Protein AF-A0A9D6FXL0-F1 (afdb_monomer)

Solvent-accessible surface area (backbone atoms only — not comparable to full-atom values): 5647 Å² total; per-residue (Å²): 111,67,64,55,40,62,74,69,43,45,59,60,53,52,52,51,51,50,55,53,49,51,53,50,44,53,76,75,44,50,91,71,71,66,87,78,77,58,49,88,82,39,45,71,62,43,48,65,19,49,52,40,21,50,59,16,49,53,53,53,51,52,52,49,50,49,46,72,76,36,48,68,60,50,49,61,64,37,69,45,67,70,52,38,52,51,51,53,51,52,52,49,53,34,50,50,38,24,60,69,22,108

pLDDT: mean 96.27, std 1.69, range [86.38, 98.5]

Secondary structure (DSSP, 8-state):
-HHIIIIIIHHHHHHHHHHHHHHHHHHH-GGG-S----TTT-HHHHHHHHHHHHHHHHHHHHHHHHHHH-HHHHHHHTTSHHHHHHHHHHHHHHHHHHHHT-

Sequence (102 aa):
MLESFLFGVLPYVAIVLMIVGLIWRYATNQFSYSSVSSQFLENRQLFLGSAPWHYGIITVLLGHLVGVLFPEGVKAFNGVPVRLYILEGTALALSIMLLWGL

Foldseek 3Di:
DVVCCVPVPVVVVVVVCVVVVVVVCCVPPVVPPDPPDPCVVPVVLLCQQVVLQVQLVVVLVVVVVCCVVPVVVVCVQCVDVVSVVVVVVVNVVSVVSNVSSD

Radius of gyration: 18.58 Å; Cα contacts (8 Å, |Δi|>4): 52; chains: 1; bounding box: 35×47×44 Å

Structure (mmCIF, N/CA/C/O backbone):
data_AF-A0A9D6FXL0-F1
#
_entry.id   AF-A0A9D6FXL0-F1
#
loop_
_atom_site.group_PDB
_atom_site.id
_atom_site.type_symbol
_atom_site.label_atom_id
_atom_site.label_alt_id
_atom_site.label_comp_id
_atom_site.label_asym_id
_atom_site.label_entity_id
_atom_site.label_seq_id
_atom_site.pdbx_PDB_ins_code
_atom_site.Cartn_x
_atom_site.Cartn_y
_atom_site.Cartn_z
_atom_site.occupancy
_atom_site.B_iso_or_equiv
_atom_site.auth_seq_id
_atom_site.auth_comp_id
_atom_site.auth_asym_id
_atom_site.auth_atom_id
_atom_site.pdbx_PDB_model_num
ATOM 1 N N . MET A 1 1 ? 10.766 -29.041 -1.083 1.00 86.38 1 MET A N 1
ATOM 2 C CA . MET A 1 1 ? 9.571 -28.936 -0.206 1.00 86.38 1 MET A CA 1
ATOM 3 C C . MET A 1 1 ? 9.262 -27.492 0.179 1.00 86.38 1 MET A C 1
ATOM 5 O O . MET A 1 1 ? 8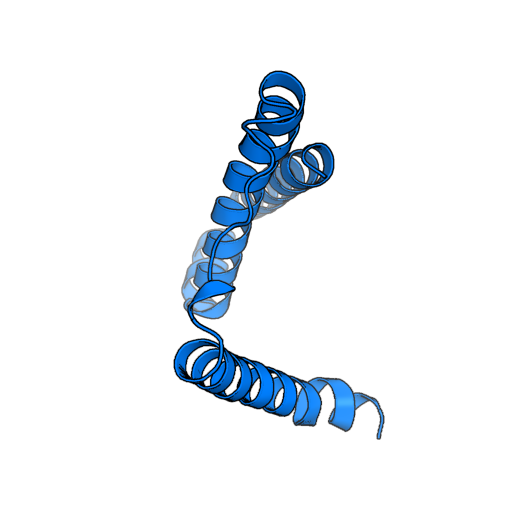.114 -27.099 0.039 1.00 86.38 1 MET A O 1
ATOM 9 N N . LEU A 1 2 ? 10.251 -26.696 0.612 1.00 96.69 2 LEU A N 1
ATOM 10 C CA . LEU A 1 2 ? 10.033 -25.294 1.001 1.00 96.69 2 LEU A CA 1
ATOM 11 C C . LEU A 1 2 ? 9.470 -24.418 -0.133 1.00 96.69 2 LEU A C 1
ATOM 13 O O . LEU A 1 2 ? 8.512 -23.692 0.089 1.00 96.69 2 LEU A O 1
ATOM 17 N N . GLU A 1 3 ? 10.002 -24.521 -1.352 1.00 97.56 3 GLU A N 1
ATOM 18 C CA . GLU A 1 3 ? 9.521 -23.731 -2.501 1.00 97.56 3 GLU A CA 1
ATOM 19 C C . GLU A 1 3 ? 8.052 -24.009 -2.831 1.00 97.56 3 GLU A C 1
ATOM 21 O O . GLU A 1 3 ? 7.246 -23.088 -2.952 1.00 97.56 3 GLU A O 1
ATOM 26 N N . SER A 1 4 ? 7.684 -25.290 -2.910 1.00 96.44 4 SER A N 1
ATOM 27 C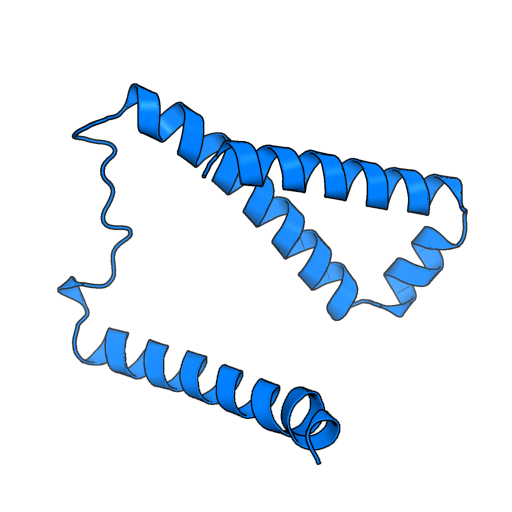 CA . SER A 1 4 ? 6.305 -25.718 -3.153 1.00 96.44 4 SER A CA 1
ATOM 28 C C . SER A 1 4 ? 5.363 -25.225 -2.059 1.00 96.44 4 SER A C 1
ATOM 30 O O . SER A 1 4 ? 4.227 -24.863 -2.343 1.00 96.44 4 SER A O 1
ATOM 32 N N . PHE A 1 5 ? 5.836 -25.169 -0.813 1.00 97.62 5 PHE A N 1
ATOM 33 C CA . PHE A 1 5 ? 5.067 -24.584 0.275 1.00 97.62 5 PHE A CA 1
ATOM 34 C C . PHE A 1 5 ? 4.905 -23.064 0.104 1.00 97.62 5 PHE A C 1
ATOM 36 O O . PHE A 1 5 ? 3.776 -22.578 0.102 1.00 97.62 5 PHE A O 1
ATOM 43 N N . LEU A 1 6 ? 5.999 -22.319 -0.095 1.00 97.88 6 LEU A N 1
ATOM 44 C CA . LEU A 1 6 ? 5.996 -20.851 -0.157 1.00 97.88 6 LEU A CA 1
ATOM 45 C C . LEU A 1 6 ? 5.226 -20.285 -1.353 1.00 97.88 6 LEU A C 1
ATOM 47 O O . LEU A 1 6 ? 4.517 -19.297 -1.200 1.00 97.88 6 LEU A O 1
ATOM 51 N N . PHE A 1 7 ? 5.353 -20.895 -2.530 1.00 96.81 7 PHE A N 1
ATOM 52 C CA . PHE A 1 7 ? 4.763 -20.362 -3.762 1.00 96.81 7 PHE A CA 1
ATOM 53 C C . PHE A 1 7 ? 3.565 -21.175 -4.259 1.00 96.81 7 PHE A C 1
ATOM 55 O O . PHE A 1 7 ? 2.741 -20.654 -5.004 1.00 96.81 7 PHE A O 1
ATOM 62 N N . GLY A 1 8 ? 3.443 -22.438 -3.840 1.00 97.06 8 GLY A N 1
ATOM 63 C CA . GLY A 1 8 ? 2.348 -23.321 -4.244 1.00 97.06 8 GLY A CA 1
ATOM 64 C C . GLY A 1 8 ? 1.213 -23.435 -3.227 1.00 97.06 8 GLY A C 1
ATOM 65 O O . GLY A 1 8 ? 0.082 -23.663 -3.638 1.00 97.06 8 GLY A O 1
ATOM 66 N N . VAL A 1 9 ? 1.473 -23.273 -1.922 1.00 98.12 9 VAL A N 1
ATOM 67 C CA . VAL A 1 9 ? 0.457 -23.471 -0.865 1.00 98.12 9 VAL A CA 1
ATOM 68 C C . VAL A 1 9 ? 0.125 -22.168 -0.142 1.00 98.12 9 VAL A C 1
ATOM 70 O O . VAL A 1 9 ? -1.043 -21.785 -0.058 1.00 98.12 9 VAL A O 1
ATOM 73 N N . LEU A 1 10 ? 1.142 -21.470 0.363 1.00 98.25 10 LEU A N 1
ATOM 74 C CA . LEU A 1 10 ? 0.987 -20.284 1.202 1.00 98.25 10 LEU A CA 1
ATOM 75 C C . LEU A 1 10 ? 0.106 -19.179 0.581 1.00 98.25 10 LEU A C 1
ATOM 77 O O . LEU A 1 10 ? -0.722 -18.646 1.320 1.00 98.25 10 LEU A O 1
ATOM 81 N N . PRO A 1 11 ? 0.187 -18.849 -0.728 1.00 97.50 11 PRO A N 1
ATOM 82 C CA . PRO A 1 11 ? -0.643 -17.789 -1.305 1.00 97.50 11 PRO A CA 1
ATOM 83 C C . PRO A 1 11 ? -2.142 -18.097 -1.207 1.00 97.50 11 PRO A C 1
ATOM 85 O O . PRO A 1 11 ? -2.937 -17.221 -0.874 1.00 97.50 11 PRO A O 1
ATOM 88 N N . TYR A 1 12 ? -2.530 -19.357 -1.422 1.00 97.81 12 TYR A N 1
ATOM 89 C CA . TYR A 1 12 ? -3.927 -19.782 -1.319 1.00 97.81 12 TYR A CA 1
ATOM 90 C C . TYR A 1 12 ? -4.415 -19.753 0.126 1.00 97.81 12 TYR A C 1
ATOM 92 O O . TYR A 1 12 ? -5.509 -19.263 0.394 1.00 97.81 12 TYR A O 1
ATOM 100 N N . VAL A 1 13 ? -3.587 -20.216 1.067 1.00 98.44 13 VAL A N 1
ATOM 101 C CA . VAL A 1 13 ? -3.905 -20.143 2.500 1.00 98.44 13 VAL A CA 1
ATOM 102 C C . VAL A 1 13 ? -4.083 -18.687 2.935 1.00 98.44 13 VAL A C 1
ATOM 104 O O . VAL A 1 13 ? -5.068 -18.369 3.595 1.00 98.44 13 VAL A O 1
ATOM 107 N N . ALA A 1 14 ? -3.186 -17.789 2.521 1.00 98.19 14 ALA A N 1
ATOM 108 C CA . ALA A 1 14 ? -3.267 -16.368 2.840 1.00 98.19 14 ALA A CA 1
ATOM 109 C C . ALA A 1 14 ? -4.560 -15.724 2.310 1.00 98.19 14 ALA A C 1
ATOM 111 O O . ALA A 1 14 ? -5.234 -15.017 3.056 1.00 98.19 14 ALA A O 1
ATOM 112 N N . ILE A 1 15 ? -4.949 -16.009 1.060 1.00 98.00 15 ILE A N 1
ATOM 113 C CA . ILE A 1 15 ? -6.196 -15.494 0.467 1.00 98.00 15 ILE A CA 1
ATOM 114 C C . ILE A 1 15 ? -7.425 -16.037 1.206 1.00 98.00 15 ILE A C 1
ATOM 116 O O . ILE A 1 15 ? -8.333 -15.270 1.530 1.00 98.00 15 ILE A O 1
ATOM 120 N N . VAL A 1 16 ? -7.458 -17.338 1.510 1.00 98.44 16 VAL A N 1
ATOM 121 C CA . VAL A 1 16 ? -8.571 -17.953 2.252 1.00 98.44 16 VAL A CA 1
ATOM 122 C C . VAL A 1 16 ? -8.708 -17.320 3.635 1.00 98.44 16 VAL A C 1
ATOM 124 O O . VAL A 1 16 ? -9.807 -16.913 4.012 1.00 98.44 16 VAL A O 1
ATOM 127 N N . LEU A 1 17 ? -7.603 -17.175 4.370 1.00 98.50 17 LEU A N 1
ATOM 128 C CA . LEU A 1 17 ? -7.604 -16.535 5.685 1.00 98.50 17 LEU A CA 1
ATOM 129 C C . LEU A 1 17 ? -8.030 -15.067 5.608 1.00 98.50 17 LEU A C 1
ATOM 131 O O . LEU A 1 17 ? -8.811 -14.624 6.447 1.00 98.50 17 LEU A O 1
ATOM 135 N N . MET A 1 18 ? -7.574 -14.328 4.592 1.00 98.12 18 MET A N 1
ATOM 136 C CA . MET A 1 18 ? -7.977 -12.941 4.364 1.00 98.12 18 MET A CA 1
ATOM 137 C C . MET A 1 18 ? -9.494 -12.830 4.164 1.00 98.12 18 MET A C 1
ATOM 139 O O . MET A 1 18 ? -10.138 -12.039 4.847 1.00 98.12 18 MET A O 1
ATOM 143 N N . ILE A 1 19 ? -10.080 -13.628 3.264 1.00 98.50 19 ILE A N 1
ATOM 144 C CA . ILE A 1 19 ? -11.513 -13.555 2.934 1.00 98.50 19 ILE A CA 1
ATOM 145 C C . ILE A 1 19 ? -12.370 -14.007 4.120 1.00 98.50 19 ILE A C 1
ATOM 147 O O . ILE A 1 19 ? -13.275 -13.288 4.542 1.00 98.50 19 ILE A O 1
ATOM 151 N N . VAL A 1 20 ? -12.082 -15.186 4.679 1.00 98.44 20 VAL A N 1
ATOM 152 C CA . VAL A 1 20 ? -12.860 -15.747 5.793 1.00 98.44 20 VAL A CA 1
ATOM 153 C C . VAL A 1 20 ? -12.726 -14.869 7.033 1.00 98.44 20 VAL A C 1
ATOM 155 O O . VAL A 1 20 ? -13.730 -14.557 7.671 1.00 98.44 20 VAL A O 1
ATOM 158 N N . GLY A 1 21 ? -11.509 -14.420 7.349 1.00 97.38 21 GLY A N 1
ATOM 159 C CA . GLY A 1 21 ? -11.246 -13.526 8.473 1.00 97.38 21 GLY A CA 1
ATOM 160 C C . GLY A 1 21 ? -11.954 -12.180 8.329 1.00 97.38 21 GLY A C 1
ATOM 161 O O . GLY A 1 21 ? -12.531 -11.694 9.303 1.00 97.38 21 GLY A O 1
ATOM 162 N N . LEU A 1 22 ? -11.980 -11.606 7.119 1.00 97.38 22 LEU A N 1
ATOM 163 C CA . LEU A 1 22 ? -12.702 -10.365 6.829 1.00 97.38 22 LEU A CA 1
ATOM 164 C C . LEU A 1 22 ? -14.207 -10.521 7.081 1.00 97.38 22 LEU A C 1
ATOM 166 O O . LEU A 1 22 ? -14.788 -9.722 7.818 1.00 97.38 22 LEU A O 1
ATOM 170 N N . ILE A 1 23 ? -14.825 -11.563 6.516 1.00 97.75 23 ILE A N 1
ATOM 171 C CA . ILE A 1 23 ? -16.262 -11.839 6.674 1.00 97.75 23 ILE A CA 1
ATOM 172 C C . ILE A 1 23 ? -16.596 -12.093 8.146 1.00 97.75 23 ILE A C 1
ATOM 174 O O . ILE A 1 23 ? -17.524 -11.493 8.688 1.00 97.75 23 ILE A O 1
ATOM 178 N N . TRP A 1 24 ? -15.822 -12.952 8.812 1.00 97.94 24 TRP A N 1
ATOM 179 C CA . TRP A 1 24 ? -16.047 -13.308 10.208 1.00 97.94 24 TRP A CA 1
ATOM 180 C C . TRP A 1 24 ? -15.924 -12.099 11.141 1.00 97.94 24 TRP A C 1
ATOM 182 O O . TRP A 1 24 ? -16.804 -11.884 11.979 1.00 97.94 24 TRP A O 1
ATOM 192 N N . ARG A 1 25 ? -14.881 -11.269 10.980 1.00 96.69 25 ARG A N 1
ATOM 193 C CA . ARG A 1 25 ? -14.696 -10.055 11.790 1.00 96.69 25 ARG A CA 1
ATOM 194 C C . ARG A 1 25 ? -15.826 -9.060 11.562 1.00 96.69 25 ARG A C 1
ATOM 196 O O . ARG A 1 25 ? -16.305 -8.476 12.530 1.00 96.69 25 ARG A O 1
ATOM 203 N N . TYR A 1 26 ? -16.256 -8.876 10.315 1.00 96.69 26 TYR A N 1
ATOM 204 C CA . TYR A 1 26 ? -17.363 -7.978 10.001 1.00 96.69 26 TYR A CA 1
ATOM 205 C C . TYR A 1 26 ? -18.676 -8.453 10.643 1.00 96.69 26 TYR A C 1
ATOM 207 O O . TYR A 1 26 ? -19.369 -7.661 11.274 1.00 96.69 26 TYR A O 1
ATOM 215 N N . ALA A 1 27 ? -18.977 -9.754 10.567 1.00 97.31 27 ALA A N 1
ATOM 216 C CA . ALA A 1 27 ? -20.207 -10.329 11.113 1.00 97.31 27 ALA A CA 1
ATOM 217 C C . ALA A 1 27 ? -20.255 -10.365 12.652 1.00 97.31 27 ALA A C 1
ATOM 219 O O . ALA A 1 27 ? -21.331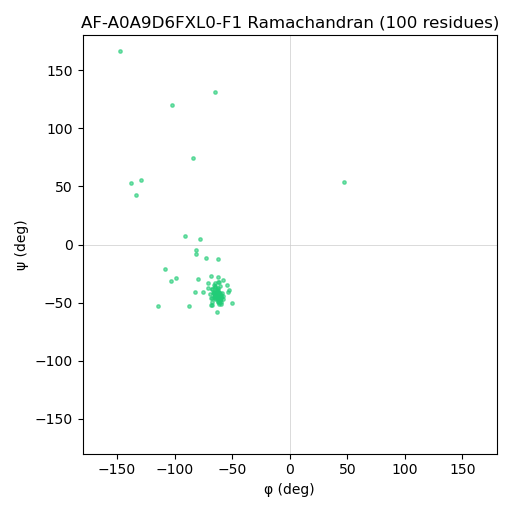 -10.252 13.233 1.00 97.31 27 ALA A O 1
ATOM 220 N N . THR A 1 28 ? -19.110 -10.541 13.320 1.00 97.88 28 THR A N 1
ATOM 221 C CA . THR A 1 28 ? -19.060 -10.739 14.783 1.00 97.88 28 THR A CA 1
ATOM 222 C C . THR A 1 28 ? -18.625 -9.500 15.562 1.00 97.88 28 THR A C 1
ATOM 224 O O . THR A 1 28 ? -19.078 -9.301 16.683 1.00 97.88 28 THR A O 1
ATOM 227 N N . ASN A 1 29 ? -17.773 -8.648 14.981 1.00 96.12 29 ASN A N 1
ATOM 228 C CA . ASN A 1 29 ? -17.064 -7.577 15.687 1.00 96.12 29 ASN A CA 1
ATOM 229 C C . ASN A 1 29 ? -17.115 -6.233 14.937 1.00 96.12 29 ASN A C 1
ATOM 231 O O . ASN A 1 29 ? -16.117 -5.507 14.873 1.00 96.12 29 ASN A O 1
ATOM 235 N N . GLN A 1 30 ? -18.283 -5.873 14.399 1.00 94.75 30 GLN A N 1
ATOM 236 C CA . GLN A 1 30 ? -18.488 -4.653 13.602 1.00 94.75 30 GLN A CA 1
ATOM 237 C C . GLN A 1 30 ? -18.046 -3.354 14.298 1.00 94.75 30 GLN A C 1
ATOM 239 O O . GLN A 1 30 ? -17.495 -2.475 13.645 1.00 94.75 30 GLN A O 1
ATOM 244 N N . PHE A 1 31 ? -18.203 -3.238 15.625 1.00 94.56 31 PHE A N 1
ATOM 245 C CA . PHE A 1 31 ? -17.794 -2.037 16.371 1.00 94.56 31 PHE A CA 1
ATOM 246 C C . PHE A 1 31 ? -16.284 -1.777 16.300 1.00 94.56 31 PHE A C 1
ATOM 248 O O . PHE A 1 31 ? -15.848 -0.633 16.371 1.00 94.56 31 PHE A O 1
ATOM 255 N N . SER A 1 32 ? -15.484 -2.832 16.127 1.00 93.56 32 SER A N 1
ATOM 256 C CA . SER A 1 32 ? -14.034 -2.722 15.939 1.00 93.56 32 SER A CA 1
ATOM 257 C C . SER A 1 32 ? -13.638 -2.375 14.499 1.00 93.56 32 SER A C 1
ATOM 259 O O . SER A 1 32 ? -12.456 -2.160 14.233 1.00 93.56 32 SER A O 1
ATOM 261 N N . TYR A 1 33 ? -14.580 -2.378 13.549 1.00 95.38 33 TYR A N 1
ATOM 262 C CA . TYR A 1 33 ? -14.324 -2.162 12.126 1.00 95.38 33 TYR A CA 1
ATOM 263 C C . TYR A 1 33 ? -14.267 -0.658 11.816 1.00 95.38 33 TYR A C 1
ATOM 265 O O . TYR A 1 33 ? -15.192 -0.061 11.275 1.00 95.38 33 TYR A O 1
ATOM 273 N N . SER A 1 34 ? -13.166 -0.028 12.212 1.00 94.19 34 SER A N 1
ATOM 274 C CA . SER A 1 34 ? -12.886 1.394 12.004 1.00 94.19 34 SER A CA 1
ATOM 275 C C . SER A 1 34 ? -11.381 1.601 11.818 1.00 94.19 34 SER A C 1
ATOM 277 O O . SER A 1 34 ? -10.589 0.703 12.099 1.00 94.19 34 SER A O 1
ATOM 279 N N . SER A 1 35 ? -10.977 2.783 11.353 1.00 93.00 35 SER A N 1
ATOM 280 C CA . SER A 1 35 ? -9.568 3.162 11.203 1.00 93.00 35 SER A CA 1
ATOM 281 C C . SER A 1 35 ? -8.856 3.437 12.531 1.00 93.00 35 SER A C 1
ATOM 283 O O . SER A 1 35 ? -7.636 3.552 12.527 1.00 93.00 35 SER A O 1
ATOM 285 N N . VAL A 1 36 ? -9.595 3.551 13.648 1.00 94.31 36 VAL A N 1
ATOM 286 C CA . VAL A 1 36 ? -9.059 3.861 14.993 1.00 94.31 36 VAL A CA 1
ATOM 287 C C . VAL A 1 36 ? -8.087 5.052 14.934 1.00 94.31 36 VAL A C 1
ATOM 289 O O . VAL A 1 36 ? -6.928 4.976 15.328 1.00 94.31 36 VAL A O 1
ATOM 292 N N . SER A 1 37 ? -8.554 6.164 14.359 1.00 94.81 37 SER A N 1
ATOM 293 C CA . SER A 1 37 ? -7.709 7.335 14.111 1.00 94.81 37 SER A CA 1
ATOM 294 C C . SER A 1 37 ? -7.217 7.987 15.407 1.00 94.81 37 SER A C 1
ATOM 296 O O . SER A 1 37 ? -8.013 8.323 16.283 1.00 94.81 37 SER A O 1
ATOM 298 N N . SER A 1 38 ? -5.914 8.263 15.481 1.00 95.62 38 SER A N 1
ATOM 299 C CA . SER A 1 38 ? -5.285 9.066 16.538 1.00 95.62 38 SER A CA 1
ATOM 300 C C . SER A 1 38 ? -5.200 10.563 16.198 1.00 95.62 38 SER A C 1
ATOM 302 O O . SER A 1 38 ? -4.620 11.332 16.964 1.00 95.62 38 SER A O 1
ATOM 304 N N . GLN A 1 39 ? -5.808 11.017 15.088 1.00 95.69 39 GLN A N 1
ATOM 305 C CA . GLN A 1 39 ? -5.689 12.404 14.593 1.00 95.69 39 GLN A CA 1
ATOM 306 C C . GLN A 1 39 ? -6.158 13.433 15.628 1.00 95.69 39 GLN A C 1
ATOM 308 O O . GLN A 1 39 ? -5.660 14.555 15.658 1.00 95.69 39 GLN A O 1
ATOM 313 N N . PHE A 1 40 ? -7.120 13.062 16.476 1.00 96.50 40 PHE A N 1
ATOM 314 C CA . PHE A 1 40 ? -7.601 13.918 17.557 1.00 96.50 40 PHE A CA 1
ATOM 315 C C . PHE A 1 40 ? -6.523 14.192 18.617 1.00 96.50 40 PHE A C 1
ATOM 317 O O . PHE A 1 40 ? -6.465 15.297 19.148 1.00 96.50 40 PHE A O 1
ATOM 324 N N . LEU A 1 41 ? -5.664 13.209 18.900 1.00 96.94 41 LEU A N 1
ATOM 325 C CA . LEU A 1 41 ? -4.607 13.313 19.906 1.00 96.94 41 LEU A CA 1
ATOM 326 C C . LEU A 1 41 ? -3.366 14.019 19.3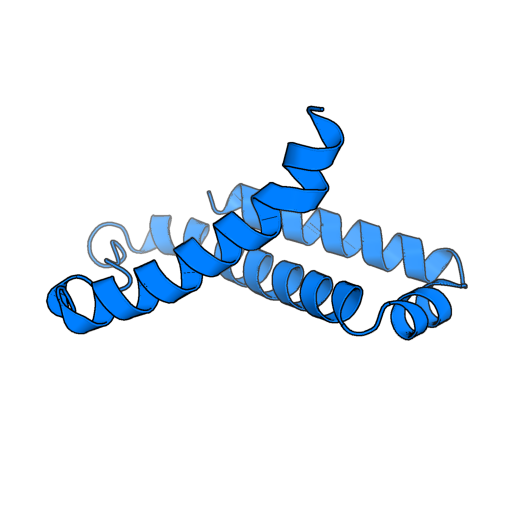46 1.00 96.94 41 LEU A C 1
ATOM 328 O O . LEU A 1 41 ? -2.775 14.854 20.022 1.00 96.94 41 LEU A O 1
ATOM 332 N N . GLU A 1 42 ? -2.995 13.716 18.099 1.00 94.94 42 GLU A N 1
ATOM 333 C CA . GLU A 1 42 ? -1.702 14.116 17.524 1.00 94.94 42 GLU A CA 1
ATOM 334 C C . GLU A 1 42 ? -1.839 14.616 16.080 1.00 94.94 42 GLU A C 1
ATOM 336 O O . GLU A 1 42 ? -1.164 14.157 15.164 1.00 94.94 42 GLU A O 1
ATOM 341 N N . ASN A 1 43 ? -2.726 15.588 15.855 1.00 95.81 43 ASN A N 1
ATOM 342 C CA . ASN A 1 43 ? -3.097 16.039 14.509 1.00 95.81 43 ASN A CA 1
ATOM 343 C C . ASN A 1 43 ? -1.892 16.370 13.606 1.00 95.81 43 ASN A C 1
ATOM 345 O O . ASN A 1 43 ? -1.804 15.881 12.481 1.00 95.81 43 ASN A O 1
ATOM 349 N N . ARG A 1 44 ? -0.952 17.191 14.098 1.00 94.94 44 ARG A N 1
ATOM 350 C CA . ARG A 1 44 ? 0.182 17.669 13.289 1.00 94.94 44 ARG A CA 1
ATOM 351 C C . ARG A 1 44 ? 1.150 16.547 12.925 1.00 94.94 44 ARG A C 1
ATOM 353 O O . ARG A 1 44 ? 1.559 16.462 11.773 1.00 94.94 44 ARG A O 1
ATOM 360 N N . GLN A 1 45 ? 1.514 15.709 13.894 1.00 94.81 45 GLN A N 1
ATOM 361 C CA . GLN A 1 45 ? 2.429 14.588 13.672 1.00 94.81 45 GLN A CA 1
ATOM 362 C C . GLN A 1 45 ? 1.769 13.534 12.784 1.00 94.81 45 GLN A C 1
ATOM 364 O O . GLN A 1 45 ? 2.357 13.130 11.782 1.00 94.81 45 GLN A O 1
ATOM 369 N N . LEU A 1 46 ? 0.513 13.178 13.074 1.00 95.75 46 LEU A N 1
ATOM 370 C CA . LEU A 1 46 ? -0.211 12.194 12.283 1.00 95.75 46 LEU A CA 1
ATOM 371 C C . LEU A 1 46 ? -0.452 12.682 10.855 1.00 95.75 46 LEU A C 1
ATOM 373 O O . LEU A 1 46 ? -0.336 11.884 9.939 1.00 95.75 46 LEU A O 1
ATOM 377 N N . PHE A 1 47 ? -0.708 13.972 10.619 1.00 96.00 47 PHE A N 1
ATOM 378 C CA . PHE A 1 47 ? -0.825 14.494 9.254 1.00 96.00 47 PHE A CA 1
ATOM 379 C C . PHE A 1 47 ? 0.482 14.334 8.461 1.00 96.00 47 PHE A C 1
ATOM 381 O O . PHE A 1 47 ? 0.450 13.888 7.314 1.00 96.00 47 PHE A O 1
ATOM 388 N N . LEU A 1 48 ? 1.626 14.658 9.076 1.00 95.81 48 LEU A N 1
ATOM 389 C CA . LEU A 1 48 ? 2.940 14.563 8.432 1.00 95.81 48 LEU A CA 1
ATOM 390 C C . LEU A 1 48 ? 3.384 13.121 8.157 1.00 95.81 48 LEU A C 1
ATOM 392 O O . LEU A 1 48 ? 4.138 12.920 7.212 1.00 95.81 48 LEU A O 1
ATOM 396 N N . GLY A 1 49 ? 2.926 12.138 8.938 1.00 95.75 49 GLY A N 1
ATOM 397 C CA . GLY A 1 49 ? 3.172 10.716 8.663 1.00 95.75 49 GLY A CA 1
ATOM 398 C C . GLY A 1 49 ? 2.124 10.099 7.728 1.00 95.75 49 GLY A C 1
ATOM 399 O O . GLY A 1 49 ? 2.431 9.562 6.664 1.00 95.75 49 GLY A O 1
ATOM 400 N N . SER A 1 50 ? 0.848 10.255 8.083 1.00 96.31 50 SER A N 1
ATOM 401 C CA . SER A 1 50 ? -0.288 9.621 7.410 1.00 96.31 50 SER A CA 1
ATOM 402 C C . SER A 1 50 ? -0.471 10.092 5.971 1.00 96.31 50 SER A C 1
ATOM 404 O O . SER A 1 50 ? -0.754 9.263 5.106 1.00 96.31 50 SER A O 1
ATOM 406 N N . ALA A 1 51 ? -0.311 11.389 5.673 1.00 96.19 51 ALA A N 1
ATOM 407 C CA . ALA A 1 51 ? -0.529 11.876 4.311 1.00 96.19 51 ALA A CA 1
ATOM 408 C C . ALA A 1 51 ? 0.529 11.334 3.325 1.00 96.19 51 ALA A C 1
ATOM 410 O O . ALA A 1 51 ? 0.129 10.762 2.305 1.00 96.19 51 ALA A O 1
ATOM 411 N N . PRO A 1 52 ? 1.849 11.409 3.612 1.00 96.81 52 PRO A N 1
ATOM 412 C CA . PRO A 1 52 ? 2.856 10.767 2.772 1.00 96.81 52 PRO A CA 1
ATOM 413 C C . PRO A 1 52 ? 2.666 9.258 2.633 1.00 96.81 52 PRO A C 1
ATOM 415 O O . PRO A 1 52 ? 2.747 8.736 1.519 1.00 96.81 52 PRO A O 1
ATOM 418 N N . TRP A 1 53 ? 2.328 8.578 3.734 1.00 97.44 53 TRP A N 1
ATOM 419 C CA . TRP A 1 53 ? 2.064 7.144 3.725 1.00 97.44 53 TRP A CA 1
ATOM 420 C C . TRP A 1 53 ? 0.910 6.774 2.785 1.00 97.44 53 TRP A C 1
ATOM 422 O O . TRP A 1 53 ? 1.085 5.913 1.926 1.00 97.44 53 TRP A O 1
ATOM 432 N N . HIS A 1 54 ? -0.242 7.456 2.882 1.00 96.88 54 HIS A N 1
ATOM 433 C CA . HIS A 1 54 ? -1.422 7.159 2.060 1.00 96.88 54 HIS A CA 1
ATOM 434 C C . HIS A 1 54 ? -1.179 7.428 0.572 1.00 96.88 54 HIS A C 1
ATOM 436 O O . HIS A 1 54 ? -1.526 6.593 -0.265 1.00 96.88 54 HIS A O 1
ATOM 442 N N . TYR A 1 55 ? -0.557 8.557 0.219 1.00 95.69 55 TYR A N 1
ATOM 443 C CA . TYR A 1 55 ? -0.239 8.842 -1.183 1.00 95.69 55 TYR A CA 1
ATOM 444 C C . TYR A 1 55 ? 0.761 7.834 -1.762 1.00 95.69 55 TYR A C 1
ATOM 446 O O . TYR A 1 55 ? 0.584 7.384 -2.897 1.00 95.69 55 TYR A O 1
ATOM 454 N N . GLY A 1 56 ? 1.764 7.431 -0.976 1.00 96.25 56 GLY A N 1
ATOM 455 C C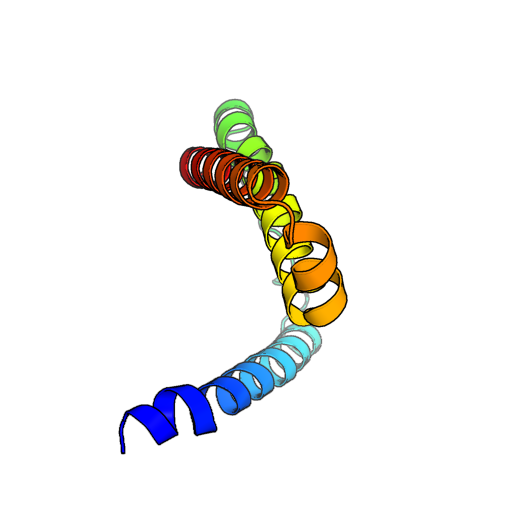A . GLY A 1 56 ? 2.716 6.394 -1.359 1.00 96.25 56 GLY A CA 1
ATOM 456 C C . GLY A 1 56 ? 2.041 5.034 -1.553 1.00 96.25 56 GLY A C 1
ATOM 457 O O . GLY A 1 56 ? 2.090 4.478 -2.652 1.00 96.25 56 GLY A O 1
ATOM 458 N N . ILE A 1 57 ? 1.361 4.512 -0.523 1.00 97.19 57 ILE A N 1
ATOM 459 C CA . ILE A 1 57 ? 0.803 3.150 -0.546 1.00 97.19 57 ILE A CA 1
ATOM 460 C C . ILE A 1 57 ? -0.268 2.987 -1.617 1.00 97.19 57 ILE A C 1
ATOM 462 O O . ILE A 1 57 ? -0.264 1.978 -2.314 1.00 97.19 57 ILE A O 1
ATOM 466 N N . ILE A 1 58 ? -1.156 3.972 -1.795 1.00 97.06 58 ILE A N 1
ATOM 467 C CA . ILE A 1 58 ? -2.232 3.884 -2.788 1.00 97.06 58 ILE A CA 1
ATOM 468 C C . ILE A 1 58 ? -1.630 3.834 -4.192 1.00 97.06 58 ILE A C 1
ATOM 470 O O . ILE A 1 58 ? -1.996 2.971 -4.988 1.00 97.06 58 ILE A O 1
ATOM 474 N N . THR A 1 59 ? -0.671 4.713 -4.490 1.00 96.12 59 THR A N 1
ATOM 475 C CA . THR A 1 59 ? -0.047 4.762 -5.817 1.00 96.12 59 THR A CA 1
ATOM 476 C C . THR A 1 59 ? 0.743 3.486 -6.110 1.00 96.12 59 THR A C 1
ATOM 478 O O . THR A 1 59 ? 0.593 2.899 -7.182 1.00 96.12 59 THR A O 1
ATOM 481 N N . VAL A 1 60 ? 1.538 3.008 -5.146 1.00 96.69 60 VAL A N 1
ATOM 482 C CA . VAL A 1 60 ? 2.321 1.770 -5.283 1.00 96.69 60 VAL A CA 1
ATOM 483 C C . VAL A 1 60 ? 1.405 0.556 -5.434 1.00 96.69 60 VAL A C 1
ATOM 485 O O . VAL A 1 60 ? 1.634 -0.264 -6.323 1.00 96.69 60 VAL A O 1
ATOM 488 N N . LEU A 1 61 ? 0.352 0.444 -4.622 1.00 96.81 61 LEU A N 1
ATOM 489 C CA . LEU A 1 61 ? -0.608 -0.657 -4.696 1.00 96.81 61 LEU A CA 1
ATOM 490 C C . LEU A 1 61 ? -1.318 -0.691 -6.054 1.00 96.81 61 LEU A C 1
ATOM 492 O O . LEU A 1 61 ? -1.421 -1.756 -6.660 1.00 96.81 61 LEU A O 1
ATOM 496 N N . LEU A 1 62 ? -1.762 0.462 -6.563 1.00 97.06 62 LEU A N 1
ATOM 497 C CA . LEU A 1 62 ? -2.369 0.559 -7.893 1.00 97.06 62 LEU A CA 1
ATOM 498 C C . LEU A 1 62 ? -1.385 0.164 -8.999 1.00 97.06 62 LEU A C 1
ATOM 500 O O . LEU A 1 62 ? -1.756 -0.582 -9.903 1.00 97.06 62 LEU A O 1
ATOM 504 N N . GLY A 1 63 ? -0.124 0.595 -8.904 1.00 96.12 63 GLY A N 1
ATOM 505 C CA . GLY A 1 63 ? 0.931 0.170 -9.824 1.00 96.12 63 GLY A CA 1
ATOM 506 C C . GLY A 1 63 ? 1.125 -1.351 -9.834 1.00 96.12 63 GLY A C 1
ATOM 507 O O . GLY A 1 63 ? 1.171 -1.957 -10.904 1.00 96.12 63 GLY A O 1
ATOM 508 N N . HIS A 1 64 ? 1.152 -1.985 -8.656 1.00 96.00 64 HIS A N 1
ATOM 509 C CA . HIS A 1 64 ? 1.237 -3.444 -8.532 1.00 96.00 64 HIS A CA 1
ATOM 510 C C . HIS A 1 64 ? 0.010 -4.143 -9.121 1.00 96.00 64 HIS A C 1
ATOM 512 O O . HIS A 1 64 ? 0.163 -5.109 -9.865 1.00 96.00 64 HIS A O 1
ATOM 518 N N . LEU A 1 65 ? -1.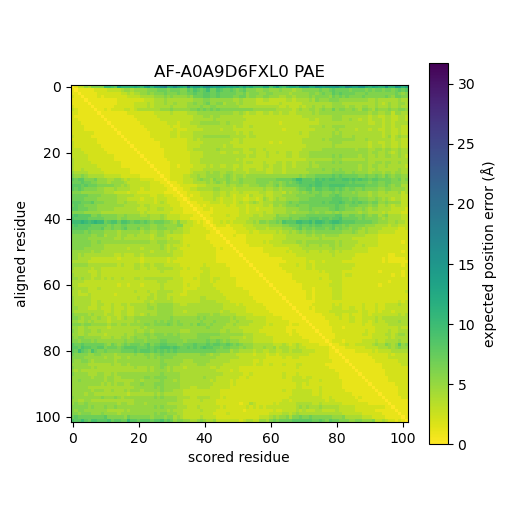198 -3.648 -8.839 1.00 97.19 65 LEU A N 1
ATOM 519 C CA . LEU A 1 65 ? -2.436 -4.192 -9.402 1.00 97.19 65 LEU A CA 1
ATOM 520 C C . LEU A 1 65 ? -2.411 -4.150 -10.932 1.00 97.19 65 LEU A C 1
ATOM 522 O O . LEU A 1 65 ? -2.690 -5.161 -11.568 1.00 97.19 65 LEU A O 1
ATOM 526 N N . VAL A 1 66 ? -2.019 -3.024 -11.532 1.00 97.31 66 VAL A N 1
ATOM 527 C CA . VAL A 1 66 ? -1.884 -2.909 -12.993 1.00 97.31 66 VAL A CA 1
ATOM 528 C C . VAL A 1 66 ? -0.820 -3.872 -13.529 1.00 97.31 66 VAL A C 1
ATOM 530 O O . VAL A 1 66 ? -1.066 -4.548 -14.526 1.00 97.31 66 VAL A O 1
ATOM 533 N N . GLY A 1 67 ? 0.329 -3.986 -12.857 1.00 96.19 67 GLY A N 1
ATOM 534 C CA . GLY A 1 67 ? 1.397 -4.920 -13.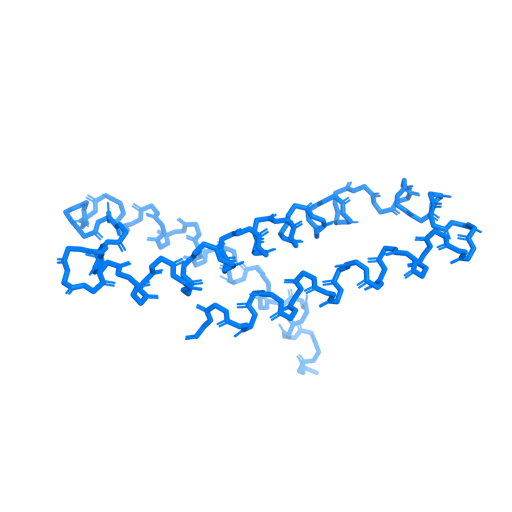227 1.00 96.19 67 GLY A CA 1
ATOM 535 C C . GLY A 1 67 ? 0.966 -6.388 -13.205 1.00 96.19 67 GLY A C 1
ATOM 536 O O . GLY A 1 67 ? 1.295 -7.137 -14.123 1.00 96.19 67 GLY A O 1
ATOM 537 N N . VAL A 1 68 ? 0.198 -6.789 -12.190 1.00 96.00 68 VAL A N 1
ATOM 538 C CA . VAL A 1 68 ? -0.300 -8.163 -12.026 1.00 96.00 68 VAL A CA 1
ATOM 539 C C . VAL A 1 68 ? -1.455 -8.465 -12.982 1.00 96.00 68 VAL A C 1
ATOM 541 O O . VAL A 1 68 ? -1.504 -9.555 -13.548 1.00 96.00 68 VAL A O 1
ATOM 544 N N . LEU A 1 69 ? -2.379 -7.521 -13.181 1.00 97.75 69 LEU A N 1
ATOM 545 C CA . LEU A 1 69 ? -3.572 -7.724 -14.010 1.00 97.75 69 LEU A CA 1
ATOM 546 C C . LEU A 1 69 ? -3.290 -7.594 -15.515 1.00 97.75 69 LEU A C 1
ATOM 548 O O . LEU A 1 69 ? -3.952 -8.254 -16.313 1.00 97.75 69 LEU A O 1
ATOM 552 N N . PHE A 1 70 ? -2.311 -6.774 -15.915 1.00 97.69 70 PHE A N 1
ATOM 553 C CA . PHE A 1 70 ? -1.996 -6.488 -17.322 1.00 97.69 70 PHE A CA 1
ATOM 554 C C . PHE A 1 70 ? -0.503 -6.676 -17.654 1.00 97.69 70 PHE A C 1
ATOM 556 O O . PHE A 1 70 ? 0.134 -5.761 -18.190 1.00 97.69 70 PHE A O 1
ATOM 563 N N . PRO A 1 71 ? 0.083 -7.859 -17.398 1.00 96.88 71 PRO A N 1
ATOM 564 C CA . PRO A 1 71 ? 1.527 -8.063 -17.494 1.00 96.88 71 PRO A CA 1
ATOM 565 C C . PRO A 1 71 ? 2.076 -7.824 -18.907 1.00 96.88 71 PRO A C 1
ATOM 567 O O . PRO A 1 71 ? 3.108 -7.177 -19.065 1.00 96.88 71 PRO A O 1
ATOM 570 N N . GLU A 1 72 ? 1.387 -8.286 -19.956 1.00 97.62 72 GLU A N 1
ATOM 571 C CA . GLU A 1 72 ? 1.826 -8.065 -21.345 1.00 97.62 72 GLU A CA 1
ATOM 572 C C . GLU A 1 72 ? 1.756 -6.591 -21.756 1.00 97.62 72 GLU A C 1
ATOM 574 O O . GLU A 1 72 ? 2.661 -6.093 -22.423 1.00 97.62 72 GLU A O 1
ATOM 579 N N . GLY A 1 73 ? 0.721 -5.871 -21.313 1.00 96.62 73 GLY A N 1
ATOM 580 C CA . GLY A 1 73 ? 0.575 -4.441 -21.588 1.00 96.62 73 GLY A CA 1
ATOM 581 C C . GLY A 1 73 ? 1.684 -3.625 -20.929 1.00 96.62 73 GLY A C 1
ATOM 582 O O . GLY A 1 73 ? 2.302 -2.779 -21.575 1.00 96.62 73 GLY A O 1
ATOM 583 N N . VAL A 1 74 ? 1.996 -3.933 -19.668 1.00 96.38 74 VAL A N 1
ATOM 584 C CA . VAL A 1 74 ? 3.092 -3.286 -18.936 1.00 96.38 74 VAL A CA 1
ATOM 585 C C . VAL A 1 74 ? 4.447 -3.620 -19.560 1.00 96.38 74 VAL A C 1
ATOM 587 O O . VAL A 1 74 ? 5.262 -2.718 -19.746 1.00 96.38 74 VAL A O 1
ATOM 590 N N . LYS A 1 75 ? 4.688 -4.875 -19.965 1.00 96.31 75 LYS A N 1
ATOM 591 C CA . LYS A 1 75 ? 5.917 -5.257 -20.684 1.00 96.31 75 LYS A CA 1
ATOM 592 C C . LYS A 1 75 ? 6.053 -4.529 -22.021 1.00 96.31 75 LYS A C 1
ATOM 594 O O . LYS A 1 75 ? 7.119 -3.990 -22.306 1.00 96.31 75 LYS A O 1
ATOM 599 N N . ALA A 1 76 ? 4.986 -4.461 -22.816 1.00 96.94 76 ALA A N 1
ATOM 600 C CA . ALA A 1 76 ? 4.988 -3.746 -24.091 1.00 96.94 76 ALA A CA 1
ATOM 601 C C . ALA A 1 76 ? 5.252 -2.243 -23.896 1.00 96.94 76 ALA A C 1
ATOM 603 O O . ALA A 1 76 ? 6.078 -1.654 -24.598 1.00 96.94 76 ALA A O 1
ATOM 604 N N . PHE A 1 77 ? 4.616 -1.628 -22.893 1.00 94.69 77 PHE A N 1
ATOM 605 C CA . PHE A 1 77 ? 4.891 -0.245 -22.515 1.00 94.69 77 PHE A CA 1
ATOM 606 C C . PHE A 1 77 ? 6.357 -0.069 -22.097 1.00 94.69 77 PHE A C 1
ATOM 608 O O . PHE A 1 77 ? 7.037 0.811 -22.616 1.00 94.69 77 PHE A O 1
ATOM 615 N N . ASN A 1 78 ? 6.908 -0.945 -21.263 1.00 96.88 78 ASN A N 1
ATOM 616 C CA . ASN A 1 78 ? 8.298 -0.867 -20.805 1.00 96.88 78 ASN A CA 1
ATOM 617 C C . ASN A 1 78 ? 9.343 -1.364 -21.819 1.00 96.88 78 ASN A C 1
ATOM 619 O O . ASN A 1 78 ? 10.533 -1.343 -21.518 1.00 96.88 78 ASN A O 1
ATOM 623 N N . GLY A 1 79 ? 8.945 -1.733 -23.042 1.00 95.31 79 GLY A N 1
ATOM 624 C CA . GLY A 1 79 ? 9.873 -2.162 -24.097 1.00 95.31 79 GLY A CA 1
ATOM 625 C C . GLY A 1 79 ? 10.879 -1.090 -24.544 1.00 95.31 79 GLY A C 1
ATOM 626 O O . GLY A 1 79 ? 11.848 -1.405 -25.228 1.00 95.31 79 GLY A O 1
ATOM 627 N N . VAL A 1 80 ? 10.680 0.173 -24.150 1.00 96.94 80 VAL A N 1
ATOM 628 C CA . VAL A 1 80 ? 11.670 1.245 -24.317 1.00 96.94 80 VAL A CA 1
ATOM 629 C C . VAL A 1 80 ? 12.364 1.486 -22.969 1.00 96.94 80 VAL A C 1
ATOM 631 O O . VAL A 1 80 ? 11.680 1.910 -22.031 1.00 96.94 80 VAL A O 1
ATOM 634 N N . PRO A 1 81 ? 13.701 1.313 -22.871 1.00 95.94 81 PRO A N 1
ATOM 635 C CA . PRO A 1 81 ? 14.424 1.331 -21.594 1.00 95.94 81 PRO A CA 1
ATOM 636 C C . PRO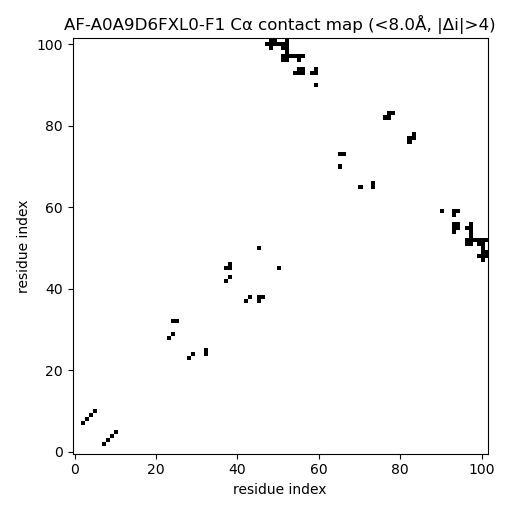 A 1 81 ? 14.178 2.567 -20.725 1.00 95.94 81 PRO A C 1
ATOM 638 O O . PRO A 1 81 ? 14.014 2.445 -19.516 1.00 95.94 81 PRO A O 1
ATOM 641 N N . VAL A 1 82 ? 14.073 3.762 -21.323 1.00 97.56 82 VAL A N 1
ATOM 642 C CA . VAL A 1 82 ? 13.829 4.988 -20.543 1.00 97.56 82 VAL A CA 1
ATOM 643 C C . VAL A 1 82 ? 12.493 4.953 -19.790 1.00 97.56 82 VAL A C 1
ATOM 645 O O . VAL A 1 82 ? 12.412 5.474 -18.683 1.00 97.56 82 VAL A O 1
ATOM 648 N N . ARG A 1 83 ? 11.455 4.299 -20.331 1.00 96.25 83 ARG A N 1
ATOM 649 C CA . ARG A 1 83 ? 10.148 4.190 -19.661 1.00 96.25 83 ARG A CA 1
ATOM 650 C C . ARG A 1 83 ? 10.213 3.255 -18.459 1.00 96.25 83 ARG A C 1
ATOM 652 O O . ARG A 1 83 ? 9.624 3.574 -17.431 1.00 96.25 83 ARG A O 1
ATOM 659 N N . LEU A 1 84 ? 10.986 2.173 -18.566 1.00 95.44 84 LEU A N 1
ATOM 660 C CA . LEU A 1 84 ? 11.256 1.282 -17.442 1.00 95.44 84 LEU A CA 1
ATOM 661 C C . LEU A 1 84 ? 11.992 2.021 -16.317 1.00 95.44 84 LEU A C 1
ATOM 663 O O . LEU A 1 84 ? 11.534 1.992 -15.182 1.00 95.44 84 LEU A O 1
ATOM 667 N N . TYR A 1 85 ? 13.066 2.753 -16.631 1.00 96.94 85 TYR A N 1
ATOM 668 C CA . TYR A 1 85 ? 13.812 3.508 -15.616 1.00 96.94 85 TYR A CA 1
ATOM 669 C C . TYR A 1 85 ? 12.976 4.601 -14.949 1.00 96.94 85 TYR A C 1
ATOM 671 O O . TYR A 1 85 ? 13.081 4.805 -13.742 1.00 96.94 85 TYR A O 1
ATOM 679 N N . ILE A 1 86 ? 12.122 5.293 -15.710 1.00 96.50 86 ILE A N 1
ATOM 680 C CA . ILE A 1 86 ? 11.177 6.259 -15.138 1.00 96.50 86 ILE A CA 1
ATOM 681 C C . ILE A 1 86 ? 10.203 5.545 -14.195 1.00 96.50 86 ILE A C 1
ATOM 683 O O . ILE A 1 86 ? 9.979 6.024 -13.085 1.00 96.50 86 ILE A O 1
ATOM 687 N N . LEU A 1 87 ? 9.646 4.402 -14.601 1.00 95.44 87 LEU A N 1
ATOM 688 C CA . LEU A 1 87 ? 8.717 3.632 -13.776 1.00 95.44 87 LEU A CA 1
ATOM 689 C C . LEU A 1 87 ? 9.381 3.153 -12.480 1.00 95.44 87 LEU A C 1
ATOM 691 O O . LEU A 1 87 ? 8.841 3.384 -11.404 1.00 95.44 87 LEU A O 1
ATOM 695 N N . GLU A 1 88 ? 10.562 2.544 -12.554 1.00 95.00 88 GLU A N 1
ATOM 696 C CA . GLU A 1 88 ? 11.296 2.068 -11.376 1.00 95.00 88 GLU A CA 1
ATOM 697 C C . GLU A 1 88 ? 11.732 3.224 -10.467 1.00 95.00 88 GLU A C 1
ATOM 699 O O . GLU A 1 88 ? 11.564 3.154 -9.250 1.00 95.00 88 GLU A O 1
ATOM 704 N N . GLY A 1 89 ? 12.228 4.322 -11.045 1.00 97.06 89 GLY A N 1
ATOM 705 C CA . GLY A 1 89 ? 12.648 5.506 -10.296 1.00 97.06 89 GLY A CA 1
ATOM 706 C C . GLY A 1 89 ? 11.487 6.185 -9.569 1.00 97.06 89 GLY A C 1
ATOM 707 O O . GLY A 1 89 ? 11.600 6.526 -8.392 1.00 97.06 89 GLY A O 1
ATOM 708 N N . THR A 1 90 ? 10.345 6.339 -10.244 1.00 95.12 90 THR A N 1
ATOM 709 C CA . THR A 1 90 ? 9.124 6.886 -9.630 1.00 95.12 90 THR A CA 1
ATOM 710 C C . THR A 1 90 ? 8.554 5.947 -8.568 1.00 95.12 90 THR A C 1
ATOM 712 O O . THR A 1 90 ? 8.207 6.411 -7.482 1.00 95.12 90 THR A O 1
ATOM 715 N N . ALA A 1 91 ? 8.527 4.634 -8.815 1.00 95.56 91 ALA A N 1
ATOM 716 C CA . ALA A 1 91 ? 8.094 3.638 -7.835 1.00 95.56 91 ALA A CA 1
ATOM 717 C C . ALA A 1 91 ? 8.978 3.633 -6.578 1.00 95.56 91 ALA A C 1
ATOM 719 O O . ALA A 1 91 ? 8.459 3.586 -5.460 1.00 95.56 91 ALA A O 1
ATOM 720 N N . LEU A 1 92 ? 10.300 3.739 -6.739 1.00 96.50 92 LEU A N 1
ATOM 721 C CA . LEU A 1 92 ? 11.236 3.836 -5.622 1.00 96.50 92 LEU A CA 1
ATOM 722 C C . LEU A 1 92 ? 11.022 5.129 -4.827 1.00 96.50 92 LEU A C 1
ATOM 724 O O . LEU A 1 92 ? 10.934 5.079 -3.603 1.00 96.50 92 LEU A O 1
ATOM 728 N N . ALA A 1 93 ? 10.878 6.274 -5.501 1.00 96.25 93 ALA A N 1
ATOM 729 C CA . ALA A 1 93 ? 10.627 7.553 -4.836 1.00 96.25 93 ALA A CA 1
ATOM 730 C C . ALA A 1 93 ? 9.328 7.530 -4.006 1.00 96.25 93 ALA A C 1
ATOM 732 O O . ALA A 1 93 ? 9.319 7.961 -2.853 1.00 96.25 93 ALA A O 1
ATOM 733 N N . LEU A 1 94 ? 8.249 6.963 -4.555 1.00 96.06 94 LEU A N 1
ATOM 734 C CA . LEU A 1 94 ? 6.979 6.779 -3.843 1.00 96.06 94 LEU A CA 1
ATOM 735 C C . LEU A 1 94 ? 7.100 5.790 -2.677 1.00 96.06 94 LEU A C 1
ATOM 737 O O . LEU A 1 94 ? 6.476 5.985 -1.636 1.00 96.06 94 LEU A O 1
ATOM 741 N N . SER A 1 95 ? 7.934 4.758 -2.820 1.00 95.06 95 SER A N 1
ATOM 742 C CA . SER A 1 95 ? 8.224 3.816 -1.733 1.00 95.06 95 SER A CA 1
ATOM 743 C C . SER A 1 95 ? 8.998 4.488 -0.595 1.00 95.06 95 SER A C 1
ATOM 745 O O . SER A 1 95 ? 8.702 4.252 0.570 1.00 95.06 95 SER A O 1
ATOM 747 N N . ILE A 1 96 ? 9.939 5.384 -0.905 1.00 96.62 96 ILE A N 1
ATOM 748 C CA . ILE A 1 96 ? 10.652 6.183 0.105 1.00 96.62 96 ILE A CA 1
ATOM 749 C C . ILE A 1 96 ? 9.687 7.138 0.819 1.00 96.62 96 ILE A C 1
ATOM 751 O O . ILE A 1 96 ? 9.739 7.264 2.039 1.00 96.62 96 ILE A O 1
ATOM 755 N N . MET A 1 97 ? 8.772 7.770 0.081 1.00 95.69 97 MET A N 1
ATOM 756 C CA . MET A 1 97 ? 7.725 8.623 0.653 1.00 95.69 97 MET A CA 1
ATOM 757 C C . MET A 1 97 ? 6.784 7.845 1.586 1.00 95.69 97 MET A C 1
ATOM 759 O O . MET A 1 97 ? 6.393 8.359 2.631 1.00 95.69 97 MET A O 1
ATOM 763 N N . LEU A 1 98 ? 6.461 6.596 1.239 1.00 94.88 98 LEU A N 1
ATOM 764 C CA . LEU A 1 98 ? 5.731 5.685 2.118 1.00 94.88 98 LEU A CA 1
ATOM 765 C C . LEU A 1 98 ? 6.511 5.382 3.400 1.00 94.88 98 LEU A C 1
ATOM 767 O O . LEU A 1 98 ? 5.932 5.447 4.480 1.00 94.88 98 LEU A O 1
ATOM 771 N N . LEU A 1 99 ? 7.805 5.065 3.284 1.00 95.31 99 LEU A N 1
ATOM 772 C CA . LEU A 1 99 ? 8.657 4.740 4.433 1.00 95.31 99 LEU A CA 1
ATOM 773 C C . LEU A 1 99 ? 8.848 5.935 5.367 1.00 95.31 99 LEU A C 1
ATOM 775 O O . LEU A 1 99 ? 8.932 5.745 6.571 1.00 95.31 99 LEU A O 1
ATOM 779 N N . TRP A 1 100 ? 8.883 7.154 4.825 1.00 95.56 100 TRP A N 1
ATOM 780 C CA . TRP A 1 100 ? 8.895 8.383 5.620 1.00 95.56 100 TRP A CA 1
ATOM 781 C C . TRP A 1 100 ? 7.642 8.533 6.492 1.00 95.56 100 TRP A C 1
ATOM 783 O O . TRP A 1 100 ? 7.696 9.140 7.556 1.00 95.56 100 TRP A O 1
ATOM 793 N N . GLY A 1 101 ? 6.503 8.029 6.016 1.00 92.00 101 GLY A N 1
ATOM 794 C CA . GLY A 1 101 ? 5.230 8.143 6.715 1.00 92.00 101 GLY A CA 1
ATOM 795 C C . GLY A 1 101 ? 5.003 7.123 7.839 1.00 92.00 101 GLY A C 1
ATOM 796 O O . GLY A 1 101 ? 3.965 7.211 8.495 1.00 92.00 101 GLY A O 1
ATOM 797 N N . LEU A 1 102 ? 5.925 6.165 8.025 1.00 90.25 102 LEU A N 1
ATOM 798 C CA . LEU A 1 102 ? 5.934 5.177 9.115 1.00 90.25 102 LEU A CA 1
ATOM 799 C C . LEU A 1 102 ? 6.597 5.745 10.375 1.00 90.25 102 LEU A C 1
ATOM 801 O O . LEU A 1 102 ? 6.048 5.479 11.467 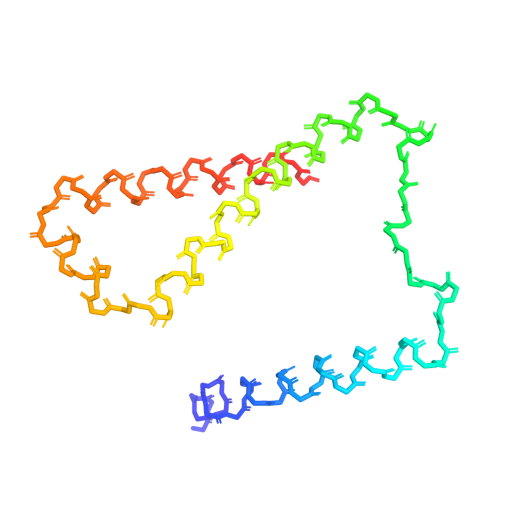1.00 90.25 102 LEU A O 1
#

Nearest PDB structures (foldseek):
  3ir6-assembly1_C  TM=8.732E-01  e=1.295E-02  Escherichia coli K-12
  1y5i-assembly1_C  TM=8.708E-01  e=2.874E-02  Escherichia coli

Mean predicted aligned error: 3.62 Å